Protein AF-A0A5K1FUM5-F1 (afdb_monomer_lite)

Secondary structure (DSSP, 8-state):
-HHHHHHHHHHHHHHHHHHHHHHHHHHHHHHHHHHHT-SSHHHHHHHHHHHHHTT---HHHHHHHHHHHHHHHHTT-----

InterPro domains:
  IPR040320 Uncharacterized protein At4g37920-like [PTHR31755] (2-81)

Foldseek 3Di:
DVVVVVVVVVVVVVVVVVVVVVVLLVLLVVLLVVLVPDPDPVVSVVSVVVCVVVVNCDPNNVVVVVVVVVVCVVPPPPPPD

Radius of gyration: 18.82 Å; chains: 1; bounding box: 38×24×64 Å

Structure (mmCIF, N/CA/C/O backbone):
data_AF-A0A5K1FUM5-F1
#
_entry.id   AF-A0A5K1FUM5-F1
#
loop_
_atom_site.group_PDB
_atom_site.id
_atom_site.type_symbol
_atom_site.label_atom_id
_atom_site.label_alt_id
_atom_site.label_comp_id
_atom_site.label_asym_id
_atom_site.label_entity_id
_atom_site.label_seq_id
_atom_site.pdbx_PDB_ins_code
_atom_site.Cartn_x
_atom_site.Cartn_y
_atom_site.Cartn_z
_atom_site.occupancy
_atom_site.B_iso_or_equiv
_atom_site.auth_seq_id
_atom_site.auth_comp_id
_atom_site.auth_asym_id
_atom_site.auth_atom_id
_atom_site.pdbx_PDB_model_num
ATOM 1 N N . LEU A 1 1 ? 24.137 0.459 -34.260 1.00 63.12 1 LEU A N 1
ATOM 2 C CA . LEU A 1 1 ? 22.677 0.176 -34.275 1.00 63.12 1 LEU A CA 1
ATOM 3 C C . LEU A 1 1 ? 22.215 -0.667 -33.081 1.00 63.12 1 LEU A C 1
ATOM 5 O O . LEU A 1 1 ? 21.202 -0.317 -32.494 1.00 63.12 1 LEU A O 1
ATOM 9 N N . ILE A 1 2 ? 22.948 -1.716 -32.682 1.00 70.38 2 ILE A N 1
ATOM 10 C CA . ILE A 1 2 ? 22.587 -2.584 -31.538 1.00 70.38 2 ILE A CA 1
ATOM 11 C C . ILE A 1 2 ? 22.557 -1.813 -30.203 1.00 70.38 2 ILE A C 1
ATOM 13 O O . ILE A 1 2 ? 21.585 -1.921 -29.464 1.00 70.38 2 ILE A O 1
ATOM 17 N N . ASN A 1 3 ? 23.548 -0.951 -29.948 1.00 76.12 3 ASN A N 1
ATOM 18 C CA . ASN A 1 3 ? 23.614 -0.166 -28.707 1.00 76.12 3 ASN A CA 1
ATOM 19 C C . ASN A 1 3 ? 22.439 0.811 -28.540 1.00 76.12 3 ASN A C 1
ATOM 21 O O . ASN A 1 3 ? 21.870 0.877 -27.462 1.00 76.12 3 ASN A O 1
ATOM 25 N N . LEU A 1 4 ? 22.016 1.503 -29.607 1.00 82.44 4 LEU A N 1
ATOM 26 C CA . LEU A 1 4 ? 20.878 2.429 -29.534 1.00 82.44 4 LEU A CA 1
ATOM 27 C C . LEU A 1 4 ? 19.573 1.695 -29.193 1.00 82.44 4 LEU A C 1
ATOM 29 O O . LEU A 1 4 ? 18.804 2.168 -28.366 1.00 82.44 4 LEU A O 1
ATOM 33 N N . ARG A 1 5 ? 19.342 0.518 -29.789 1.00 80.88 5 ARG A N 1
ATOM 34 C CA . ARG A 1 5 ? 18.155 -0.297 -29.488 1.00 80.88 5 ARG A CA 1
ATOM 35 C C . ARG A 1 5 ? 18.140 -0.781 -28.039 1.00 80.88 5 ARG A C 1
ATOM 37 O O . ARG A 1 5 ? 17.095 -0.710 -27.406 1.00 80.88 5 ARG A O 1
ATOM 44 N N . LEU A 1 6 ? 19.284 -1.229 -27.517 1.00 89.25 6 LEU A N 1
ATOM 45 C CA . LEU A 1 6 ? 19.411 -1.639 -26.115 1.00 89.25 6 LEU A CA 1
ATOM 46 C C . LEU A 1 6 ? 19.181 -0.465 -25.157 1.00 89.25 6 LEU A C 1
ATOM 48 O O . LEU A 1 6 ? 18.467 -0.619 -24.173 1.00 89.25 6 LEU A O 1
ATOM 52 N N . THR A 1 7 ? 19.721 0.717 -25.467 1.00 88.44 7 THR A N 1
ATOM 53 C CA . THR A 1 7 ? 19.495 1.925 -24.663 1.00 88.44 7 THR A CA 1
ATOM 54 C C . THR A 1 7 ? 18.029 2.356 -24.681 1.00 88.44 7 THR A C 1
ATOM 56 O O . THR A 1 7 ? 17.482 2.652 -23.624 1.00 88.44 7 THR A O 1
ATOM 59 N N . CYS A 1 8 ? 17.368 2.349 -25.843 1.00 89.06 8 CYS A N 1
ATOM 60 C CA . CYS A 1 8 ? 15.939 2.660 -25.926 1.00 89.06 8 CYS A CA 1
ATOM 61 C C . CYS A 1 8 ? 15.089 1.655 -25.137 1.00 89.06 8 CYS A C 1
ATOM 63 O O . CYS A 1 8 ? 14.196 2.073 -24.411 1.00 89.06 8 CYS A O 1
ATOM 65 N N . LEU A 1 9 ? 15.386 0.353 -25.228 1.00 91.06 9 LEU A N 1
ATOM 66 C CA . LEU A 1 9 ? 14.669 -0.678 -24.472 1.00 91.06 9 LEU A CA 1
ATOM 67 C C . LEU A 1 9 ? 14.846 -0.505 -22.958 1.00 91.06 9 LEU A C 1
ATOM 69 O O . LEU A 1 9 ? 13.871 -0.570 -22.219 1.00 91.06 9 LEU A O 1
ATOM 73 N N . ALA A 1 10 ? 16.071 -0.241 -22.500 1.00 91.06 10 ALA A N 1
ATOM 74 C CA . ALA A 1 10 ? 16.345 0.004 -21.087 1.00 91.06 10 ALA A CA 1
ATOM 75 C C . ALA A 1 10 ? 15.634 1.266 -20.572 1.00 91.06 10 ALA A C 1
ATOM 77 O O . ALA A 1 10 ? 15.114 1.261 -19.462 1.00 91.06 10 ALA A O 1
ATOM 78 N N . ALA A 1 11 ? 15.586 2.328 -21.382 1.00 85.94 11 ALA A N 1
ATOM 79 C CA . ALA A 1 11 ? 14.886 3.559 -21.029 1.00 85.94 11 ALA A CA 1
ATOM 80 C C . ALA A 1 11 ? 13.367 3.353 -20.925 1.00 85.94 11 ALA A C 1
ATOM 82 O O . ALA A 1 11 ? 12.763 3.838 -19.974 1.00 85.94 11 ALA A O 1
ATOM 83 N N . VAL A 1 12 ? 12.767 2.608 -21.861 1.00 89.88 12 VAL A N 1
ATOM 84 C CA . VAL A 1 12 ? 11.334 2.268 -21.822 1.00 89.88 12 VAL A CA 1
ATOM 85 C C . VAL A 1 12 ? 11.025 1.389 -20.612 1.00 89.88 12 VAL A C 1
ATOM 87 O O . VAL A 1 12 ? 10.163 1.750 -19.827 1.00 89.88 12 VAL A O 1
ATOM 90 N N . GLN A 1 13 ? 11.799 0.329 -20.364 1.00 89.12 13 GLN A N 1
ATOM 91 C CA . GLN A 1 13 ? 11.588 -0.531 -19.194 1.00 89.12 13 GLN A CA 1
ATOM 92 C C . GLN A 1 13 ? 11.736 0.234 -17.871 1.00 89.12 13 GLN A C 1
ATOM 94 O O . GLN A 1 13 ? 10.986 0.005 -16.928 1.00 89.12 13 GLN A O 1
ATOM 99 N N . ALA A 1 14 ? 12.712 1.143 -17.781 1.00 87.38 14 ALA A N 1
ATOM 100 C CA . ALA A 1 14 ? 12.886 1.979 -16.600 1.00 87.38 14 ALA A CA 1
ATOM 101 C C . ALA A 1 14 ? 11.700 2.934 -16.401 1.00 87.38 14 ALA A C 1
ATOM 103 O O . ALA A 1 14 ? 11.279 3.145 -15.265 1.00 87.38 14 ALA A O 1
ATOM 104 N N . TYR A 1 15 ? 11.160 3.490 -17.488 1.00 80.19 15 TYR A N 1
ATOM 105 C CA . TYR A 1 15 ? 9.972 4.337 -17.450 1.00 80.19 15 TYR A CA 1
ATOM 106 C C . TYR A 1 15 ? 8.713 3.557 -17.057 1.00 80.19 15 TYR A C 1
ATOM 108 O O . TYR A 1 15 ? 7.962 4.030 -16.207 1.00 80.19 15 TYR A O 1
ATOM 116 N N . ASP A 1 16 ? 8.513 2.365 -17.617 1.00 84.38 16 ASP A N 1
ATOM 117 C CA . ASP A 1 16 ? 7.378 1.495 -17.302 1.00 84.38 16 ASP A CA 1
ATOM 118 C C . ASP A 1 16 ? 7.414 1.103 -15.818 1.00 84.38 16 ASP A C 1
ATOM 120 O O . ASP A 1 16 ? 6.456 1.348 -15.091 1.00 84.38 16 ASP A O 1
ATOM 124 N N . ASN A 1 17 ? 8.568 0.645 -15.318 1.00 82.50 17 ASN A N 1
ATOM 125 C CA . ASN A 1 17 ? 8.745 0.311 -13.901 1.00 82.50 17 ASN A CA 1
ATOM 126 C C . ASN A 1 17 ? 8.521 1.523 -12.977 1.00 82.50 17 ASN A C 1
ATOM 128 O O . ASN A 1 17 ? 7.983 1.387 -11.877 1.00 82.50 17 ASN A O 1
ATOM 132 N N . ALA A 1 18 ? 8.972 2.714 -13.386 1.00 79.38 18 ALA A N 1
ATOM 133 C CA . ALA A 1 18 ? 8.757 3.934 -12.614 1.00 79.38 18 ALA A CA 1
ATOM 134 C C . ALA A 1 18 ? 7.274 4.330 -12.596 1.00 79.38 18 ALA A C 1
ATOM 136 O O . ALA A 1 18 ? 6.769 4.713 -11.544 1.00 79.38 18 ALA A O 1
ATOM 137 N N . SER A 1 19 ? 6.580 4.201 -13.727 1.00 78.50 19 SER A N 1
ATOM 138 C CA . SER A 1 19 ? 5.147 4.481 -13.855 1.00 78.50 19 SER A CA 1
ATOM 139 C C . SER A 1 19 ? 4.308 3.517 -13.013 1.00 78.50 19 SER A C 1
ATOM 141 O O . SER A 1 19 ? 3.477 3.971 -12.232 1.00 78.50 19 SER A O 1
ATOM 143 N N . GLU A 1 20 ? 4.596 2.213 -13.062 1.00 82.00 20 GLU A N 1
ATOM 144 C CA . GLU A 1 20 ? 3.949 1.205 -12.203 1.00 82.00 20 GLU A CA 1
ATOM 145 C C . GLU A 1 20 ? 4.158 1.505 -10.708 1.00 82.00 20 GLU A C 1
ATOM 147 O O . GLU A 1 20 ? 3.244 1.356 -9.897 1.00 82.00 20 GLU A O 1
ATOM 152 N N . SER A 1 21 ? 5.350 1.980 -10.331 1.00 82.69 21 SER A N 1
ATOM 153 C CA . SER A 1 21 ? 5.654 2.397 -8.956 1.00 82.69 21 SER A CA 1
ATOM 154 C C . SER A 1 21 ? 4.838 3.623 -8.520 1.00 82.69 21 SER A C 1
ATOM 156 O O . SER A 1 21 ? 4.368 3.675 -7.383 1.00 82.69 21 SER A O 1
ATOM 158 N N . VAL A 1 22 ? 4.630 4.597 -9.414 1.00 85.62 22 VAL A N 1
ATOM 159 C CA . VAL A 1 22 ? 3.787 5.777 -9.147 1.00 85.62 22 VAL A CA 1
ATOM 160 C C . VAL A 1 22 ? 2.325 5.372 -8.967 1.00 85.62 22 VAL A C 1
ATOM 162 O O . VAL A 1 22 ? 1.715 5.752 -7.973 1.00 85.62 22 VAL A O 1
ATOM 165 N N . GLU A 1 23 ? 1.781 4.539 -9.854 1.00 87.69 23 GLU A N 1
ATOM 166 C CA . GLU A 1 23 ? 0.400 4.054 -9.732 1.00 87.69 23 GLU A CA 1
ATOM 167 C C . GLU A 1 23 ? 0.184 3.254 -8.439 1.00 87.69 23 GLU A C 1
ATOM 169 O O . GLU A 1 23 ? -0.839 3.407 -7.765 1.00 87.69 23 GLU A O 1
ATOM 174 N N . ALA A 1 24 ? 1.166 2.436 -8.047 1.00 85.94 24 ALA A N 1
ATOM 175 C CA . ALA A 1 24 ? 1.135 1.717 -6.779 1.00 85.94 24 ALA A CA 1
ATOM 176 C C . ALA A 1 24 ? 1.130 2.673 -5.573 1.00 85.94 24 ALA A C 1
ATOM 178 O O . ALA A 1 24 ? 0.386 2.445 -4.617 1.00 85.94 24 ALA A O 1
ATOM 179 N N . LEU A 1 25 ? 1.914 3.755 -5.619 1.00 86.50 25 LEU A N 1
ATOM 180 C CA . LEU A 1 25 ? 1.940 4.780 -4.571 1.00 86.50 25 LEU A CA 1
ATOM 181 C C . LEU A 1 25 ? 0.616 5.541 -4.473 1.00 86.50 25 LEU A C 1
ATOM 183 O O . LEU A 1 25 ? 0.103 5.695 -3.365 1.00 86.50 25 LEU A O 1
ATOM 187 N N . ASP A 1 26 ? 0.035 5.950 -5.599 1.00 89.75 26 ASP A N 1
ATOM 188 C CA . ASP A 1 26 ? -1.255 6.650 -5.636 1.00 89.75 26 ASP A CA 1
ATOM 189 C C . ASP A 1 26 ? -2.378 5.759 -5.083 1.00 89.75 26 ASP A C 1
ATOM 191 O O . ASP A 1 26 ? -3.205 6.179 -4.262 1.00 89.75 26 ASP A O 1
ATOM 195 N N . ALA A 1 27 ? -2.378 4.482 -5.472 1.00 90.12 27 ALA A N 1
ATOM 196 C CA . ALA A 1 27 ? -3.324 3.499 -4.965 1.00 90.12 27 ALA A CA 1
ATOM 197 C C . ALA A 1 27 ? -3.111 3.191 -3.474 1.00 90.12 27 ALA A C 1
ATOM 199 O O . ALA A 1 27 ? -4.078 2.874 -2.778 1.00 90.12 27 ALA A O 1
ATOM 200 N N . ALA A 1 28 ? -1.876 3.226 -2.971 1.00 88.94 28 ALA A N 1
ATOM 201 C CA . ALA A 1 28 ? -1.584 3.083 -1.546 1.00 88.94 28 ALA A CA 1
ATOM 202 C C . ALA A 1 28 ? -2.040 4.322 -0.759 1.00 88.94 28 ALA A C 1
ATOM 204 O O . ALA A 1 28 ? -2.661 4.183 0.295 1.00 88.94 28 ALA A O 1
ATOM 205 N N . GLU A 1 29 ? -1.821 5.527 -1.289 1.00 88.50 29 GLU A N 1
ATOM 206 C CA . GLU A 1 29 ? -2.237 6.782 -0.658 1.00 88.50 29 GLU A CA 1
ATOM 207 C C . GLU A 1 29 ? -3.759 6.854 -0.488 1.00 88.50 29 GLU A C 1
ATOM 209 O O . GLU A 1 29 ? -4.244 7.229 0.583 1.00 88.50 29 GLU A O 1
ATOM 214 N N . LEU A 1 30 ? -4.527 6.459 -1.510 1.00 92.12 30 LEU A N 1
ATOM 215 C CA . LEU A 1 30 ? -5.989 6.436 -1.431 1.00 92.12 30 LEU A CA 1
ATOM 216 C C . LEU A 1 30 ? -6.476 5.503 -0.311 1.00 92.12 30 LEU A C 1
ATOM 218 O O . LEU A 1 30 ? -7.260 5.924 0.541 1.00 92.12 30 LEU A O 1
ATOM 222 N N . LYS A 1 31 ? -5.953 4.270 -0.255 1.00 91.00 31 LYS A N 1
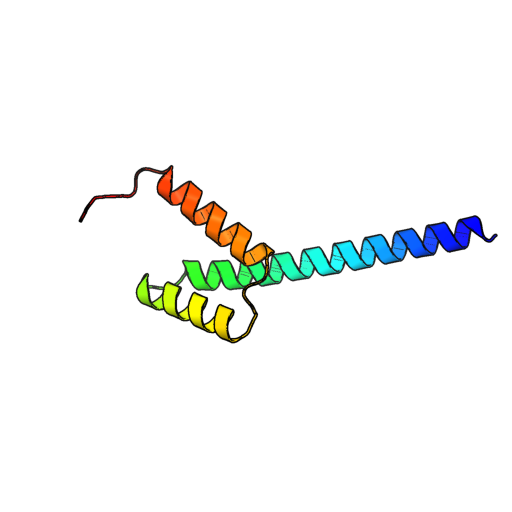ATOM 223 C CA . LYS A 1 31 ? -6.280 3.300 0.807 1.00 91.00 31 LYS A CA 1
ATOM 224 C C . LYS A 1 31 ? -5.879 3.821 2.187 1.00 91.00 31 LYS A C 1
ATOM 226 O O . LYS A 1 31 ? -6.631 3.686 3.148 1.00 91.00 31 LYS A O 1
ATOM 231 N N . PHE A 1 32 ? -4.711 4.451 2.294 1.00 90.12 32 PHE A N 1
ATOM 232 C CA . PHE A 1 32 ? -4.233 5.028 3.546 1.00 90.12 32 PHE A CA 1
ATOM 233 C C . PHE A 1 32 ? -5.153 6.153 4.043 1.00 90.12 32 PHE A C 1
ATOM 235 O O . PHE A 1 32 ? -5.524 6.172 5.217 1.00 90.12 32 PHE A O 1
ATOM 242 N N . LYS A 1 33 ? -5.610 7.040 3.150 1.00 89.81 33 LYS A N 1
ATOM 243 C CA . LYS A 1 33 ? -6.613 8.068 3.477 1.00 89.81 33 LYS A CA 1
ATOM 244 C C . LYS A 1 33 ? -7.935 7.454 3.927 1.00 89.81 33 LYS A C 1
ATOM 246 O O . LYS A 1 33 ? -8.526 7.938 4.887 1.00 89.81 33 LYS A O 1
ATOM 251 N N . GLU A 1 34 ? -8.400 6.390 3.279 1.00 90.44 34 GLU A N 1
ATOM 252 C CA . GLU A 1 34 ? -9.617 5.684 3.698 1.00 90.44 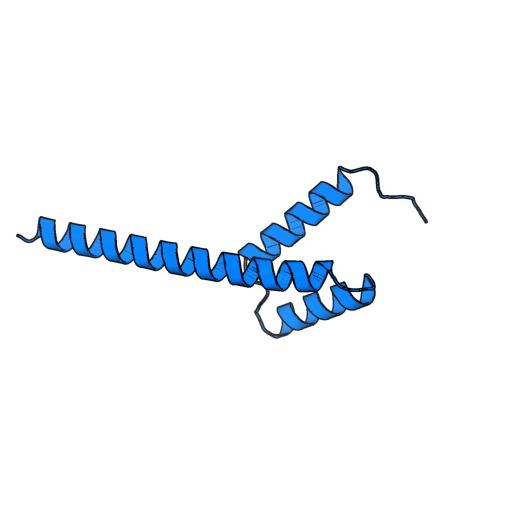34 GLU A CA 1
ATOM 253 C C . GLU A 1 34 ? -9.493 5.063 5.093 1.00 90.44 34 GLU A C 1
ATOM 255 O O . GLU A 1 34 ? -10.478 5.045 5.836 1.00 90.44 34 GLU A O 1
ATOM 260 N N . ILE A 1 35 ? -8.305 4.575 5.464 1.00 90.50 35 ILE A N 1
ATOM 261 C CA . ILE A 1 35 ? -8.011 4.083 6.816 1.00 90.50 35 ILE A CA 1
ATOM 262 C C . ILE A 1 35 ? -8.029 5.250 7.809 1.00 90.50 35 ILE A C 1
ATOM 264 O O . ILE A 1 35 ? -8.744 5.166 8.807 1.00 90.50 35 ILE A O 1
ATOM 268 N N . LEU A 1 36 ? -7.318 6.347 7.521 1.00 88.00 36 LEU A N 1
ATOM 269 C CA . LEU A 1 36 ? -7.238 7.524 8.399 1.00 88.00 36 LEU A CA 1
ATOM 270 C C . LEU A 1 36 ? -8.583 8.221 8.618 1.00 88.00 36 LEU A C 1
ATOM 272 O O . LEU A 1 36 ? -8.867 8.668 9.723 1.00 88.00 36 LEU A O 1
ATOM 276 N N . ASN A 1 37 ? -9.422 8.291 7.586 1.00 91.00 37 ASN A N 1
ATOM 277 C CA . ASN A 1 37 ? -10.751 8.898 7.663 1.00 91.00 37 ASN A CA 1
ATOM 278 C C . ASN A 1 37 ? -11.786 7.991 8.351 1.00 91.00 37 ASN A C 1
ATOM 280 O O . ASN A 1 37 ? -12.979 8.293 8.334 1.00 91.00 37 ASN A O 1
ATOM 284 N N . SER A 1 38 ? -11.368 6.858 8.922 1.00 90.69 38 SER A N 1
ATOM 285 C CA . SER A 1 38 ? -12.280 5.997 9.671 1.00 90.69 38 SER A CA 1
ATOM 286 C C . SER A 1 38 ? -12.722 6.692 10.965 1.00 90.69 38 SER A C 1
ATOM 288 O O . SER A 1 38 ? -11.884 7.223 11.692 1.00 90.69 38 SER A O 1
ATOM 290 N N . PRO A 1 39 ? -14.022 6.663 11.302 1.00 87.06 39 PRO A N 1
ATOM 291 C CA . PRO A 1 39 ? -14.572 7.345 12.473 1.00 87.06 39 PRO A CA 1
ATOM 292 C C . PRO A 1 39 ? -14.144 6.713 13.806 1.00 87.06 39 PRO A C 1
ATOM 294 O O . PRO A 1 39 ? -14.350 7.309 14.860 1.00 87.06 39 PRO A O 1
ATOM 297 N N . SER A 1 40 ? -13.565 5.508 13.785 1.00 90.38 40 SER A N 1
ATOM 298 C CA . SER A 1 40 ? -13.010 4.853 14.968 1.00 90.38 40 SER A CA 1
ATOM 299 C C . SER A 1 40 ? -11.807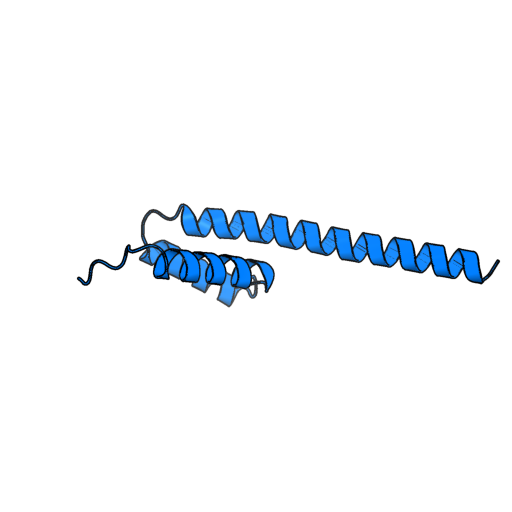 3.976 14.629 1.00 90.38 40 SER A C 1
ATOM 301 O O . SER A 1 40 ? -11.666 3.489 13.503 1.00 90.38 40 SER A O 1
ATOM 303 N N . LEU A 1 41 ? -10.979 3.707 15.644 1.00 85.50 41 LEU A N 1
ATOM 304 C CA . LEU A 1 41 ? -9.862 2.768 15.541 1.00 85.50 41 LEU A CA 1
ATOM 305 C C . LEU A 1 41 ? -10.337 1.359 15.158 1.00 85.50 41 LEU A C 1
ATOM 307 O O . LEU A 1 41 ? -9.720 0.710 14.322 1.00 85.50 41 LEU A O 1
ATOM 311 N N . GLY A 1 42 ? -11.466 0.906 15.711 1.00 89.38 42 GLY A N 1
ATOM 312 C CA . GLY A 1 42 ? -12.025 -0.410 15.395 1.00 89.38 42 GLY A CA 1
ATOM 313 C C . GLY A 1 42 ? -12.419 -0.559 13.922 1.00 89.38 42 GLY A C 1
ATOM 314 O O . GLY A 1 42 ? -12.219 -1.620 13.335 1.00 89.38 42 GLY A O 1
ATOM 315 N N . GLU A 1 43 ? -12.939 0.498 13.295 1.00 90.19 43 GLU A N 1
ATOM 316 C CA . GLU A 1 43 ? -13.222 0.492 11.854 1.00 90.19 43 GLU A CA 1
ATOM 317 C C . GLU A 1 43 ? -11.953 0.576 11.002 1.00 90.19 43 GLU A C 1
ATOM 319 O O . GLU A 1 43 ? -11.869 -0.096 9.973 1.00 90.19 43 GLU A O 1
ATOM 324 N N . ALA A 1 44 ? -10.948 1.336 11.445 1.00 89.75 44 ALA A N 1
ATOM 325 C CA . ALA A 1 44 ? -9.643 1.376 10.790 1.00 89.75 44 ALA A CA 1
ATOM 326 C C . ALA A 1 44 ? -8.967 -0.008 10.795 1.00 89.75 44 ALA A C 1
ATOM 328 O O . ALA A 1 44 ? -8.506 -0.462 9.749 1.00 89.75 44 ALA A O 1
ATOM 329 N N . CYS A 1 45 ? -8.977 -0.716 11.932 1.00 89.94 45 CYS A N 1
ATOM 330 C CA . CYS A 1 45 ? -8.446 -2.079 12.046 1.00 89.94 45 CYS A CA 1
ATOM 331 C C . CYS A 1 45 ? -9.164 -3.052 11.103 1.00 89.94 45 CYS A C 1
ATOM 333 O O . CYS A 1 45 ? -8.504 -3.741 10.336 1.00 89.94 45 CYS A O 1
ATOM 335 N N . LYS A 1 46 ? -10.503 -3.025 11.051 1.00 92.50 46 LYS A N 1
ATOM 336 C CA . LYS A 1 46 ? -11.273 -3.872 10.120 1.00 92.50 46 LYS A CA 1
ATOM 337 C C . LYS A 1 46 ? -10.927 -3.621 8.652 1.00 92.50 46 LYS 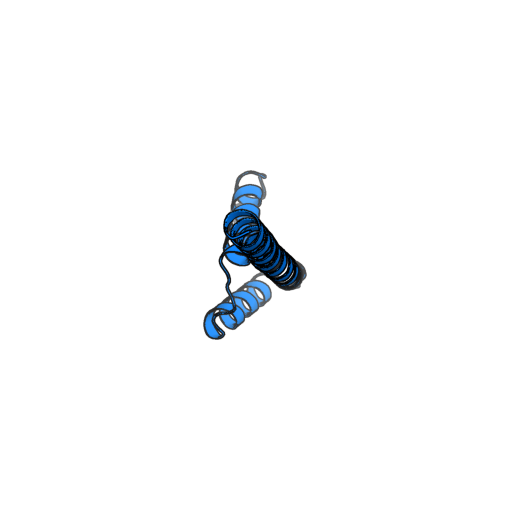A C 1
ATOM 339 O O . LYS A 1 46 ? -10.921 -4.557 7.857 1.00 92.50 46 LYS A O 1
ATOM 344 N N . LYS A 1 47 ? -10.659 -2.369 8.268 1.00 91.62 47 LYS A N 1
ATOM 345 C CA . LYS A 1 47 ? -10.216 -2.044 6.903 1.00 91.62 47 LYS A CA 1
ATOM 346 C C . LYS A 1 47 ? -8.825 -2.600 6.619 1.00 91.62 47 LYS A C 1
ATOM 348 O O . LYS A 1 47 ? -8.612 -3.132 5.536 1.00 91.62 47 LYS A O 1
ATOM 353 N N . ILE A 1 48 ? -7.905 -2.506 7.578 1.00 90.81 48 ILE A N 1
ATOM 354 C CA . ILE A 1 48 ? -6.564 -3.097 7.465 1.00 90.81 48 ILE A CA 1
ATOM 355 C C . ILE A 1 48 ? -6.666 -4.619 7.303 1.00 90.81 48 ILE A C 1
ATOM 357 O O . ILE A 1 48 ? -6.054 -5.167 6.388 1.00 90.81 48 ILE A O 1
ATOM 361 N N . ASP A 1 49 ? -7.495 -5.280 8.112 1.00 90.88 49 ASP A N 1
ATOM 362 C CA . ASP A 1 49 ? -7.724 -6.726 8.025 1.00 90.88 49 ASP A CA 1
ATOM 363 C C . ASP A 1 49 ? -8.305 -7.115 6.658 1.00 90.88 49 ASP A C 1
ATOM 365 O O . ASP A 1 49 ? -7.775 -7.991 5.978 1.00 90.88 49 ASP A O 1
ATOM 369 N N . ALA A 1 50 ? -9.324 -6.392 6.182 1.00 92.25 50 ALA A N 1
ATOM 370 C CA . ALA A 1 50 ? -9.924 -6.631 4.869 1.00 92.25 50 ALA A CA 1
ATOM 371 C C . ALA A 1 50 ? -8.937 -6.427 3.702 1.00 92.25 50 ALA A C 1
ATOM 373 O O . ALA A 1 50 ? -9.067 -7.073 2.660 1.00 92.25 50 ALA A O 1
ATOM 374 N N . LEU A 1 51 ? -7.963 -5.523 3.845 1.00 91.12 51 LEU A N 1
ATOM 375 C CA . LEU A 1 51 ? -6.891 -5.332 2.864 1.00 91.12 51 LEU A CA 1
ATOM 376 C C . LEU A 1 51 ? -5.868 -6.470 2.919 1.00 91.12 51 LEU A C 1
ATOM 378 O O . LEU A 1 51 ? -5.415 -6.924 1.867 1.00 91.12 51 LEU A O 1
ATOM 382 N N . ALA A 1 52 ? -5.534 -6.960 4.114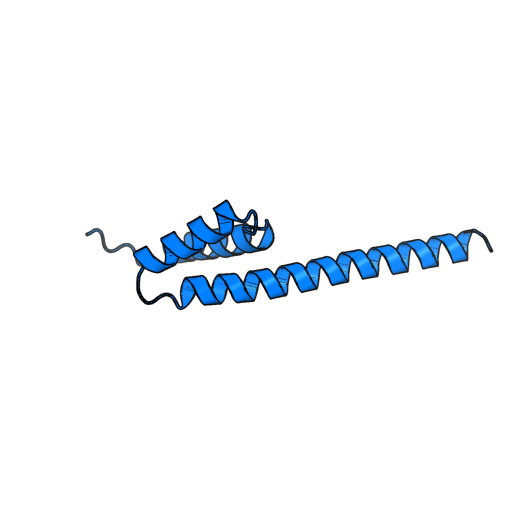 1.00 88.69 52 ALA A N 1
ATOM 383 C CA . ALA A 1 52 ? -4.649 -8.107 4.294 1.00 88.69 52 ALA A CA 1
ATOM 384 C C . ALA A 1 52 ? -5.262 -9.389 3.707 1.00 88.69 52 ALA A C 1
ATOM 386 O O . ALA A 1 52 ? -4.602 -10.080 2.934 1.00 88.69 52 ALA A O 1
ATOM 387 N N . GLU A 1 53 ? -6.542 -9.657 3.975 1.00 92.25 53 GLU A N 1
ATOM 388 C CA . GLU A 1 53 ? -7.276 -10.812 3.432 1.00 92.25 53 GLU A CA 1
ATOM 389 C C . GLU A 1 53 ? -7.297 -10.837 1.898 1.00 92.25 53 GLU A C 1
ATOM 391 O O . GLU A 1 53 ? -7.269 -11.901 1.279 1.00 92.25 53 GLU A O 1
ATOM 396 N N . LYS A 1 54 ? -7.316 -9.659 1.267 1.00 91.25 54 LYS A N 1
ATOM 397 C CA . LYS A 1 54 ? -7.323 -9.512 -0.195 1.00 91.25 54 LYS A CA 1
ATOM 398 C C . LYS A 1 54 ? -5.924 -9.451 -0.812 1.00 91.25 54 LYS A C 1
ATOM 400 O O . LYS A 1 54 ? -5.823 -9.260 -2.021 1.00 91.25 54 LYS A O 1
ATOM 405 N N . ASN A 1 55 ? -4.856 -9.590 -0.021 1.00 86.88 55 ASN A N 1
ATOM 406 C CA . ASN A 1 55 ? -3.469 -9.346 -0.443 1.00 86.88 55 ASN A CA 1
ATOM 407 C C . ASN A 1 55 ? -3.268 -7.949 -1.072 1.00 86.88 55 ASN A C 1
ATOM 409 O O . ASN A 1 55 ? -2.452 -7.769 -1.972 1.00 86.88 55 ASN A O 1
ATOM 413 N N . GLN A 1 56 ? -4.026 -6.954 -0.607 1.00 87.25 56 GLN A N 1
ATOM 414 C CA . GLN A 1 56 ? -3.968 -5.556 -1.060 1.00 87.25 56 GLN A CA 1
ATOM 415 C C . GLN A 1 56 ? -3.173 -4.664 -0.099 1.00 87.25 56 GLN A C 1
ATOM 417 O O . GLN A 1 56 ? -3.192 -3.439 -0.222 1.00 87.25 56 GLN A O 1
ATOM 422 N N . LEU A 1 57 ? -2.491 -5.282 0.865 1.00 85.50 57 LEU A N 1
ATOM 423 C CA . LEU A 1 57 ? -1.576 -4.625 1.783 1.00 85.50 57 LEU A CA 1
ATOM 424 C C . LEU A 1 57 ? -0.176 -4.566 1.151 1.00 85.50 57 LEU A C 1
ATOM 426 O O . LEU A 1 57 ? 0.734 -5.299 1.535 1.00 85.50 57 LEU A O 1
ATOM 430 N N . ASP A 1 58 ? -0.032 -3.746 0.112 1.00 85.38 58 ASP A N 1
ATOM 431 C CA . ASP A 1 58 ? 1.224 -3.611 -0.623 1.00 85.38 58 ASP A CA 1
ATOM 432 C C . ASP A 1 58 ? 2.334 -2.951 0.224 1.00 85.38 58 ASP A C 1
ATOM 434 O O . ASP A 1 58 ? 2.082 -2.267 1.222 1.00 85.38 58 ASP A O 1
ATOM 438 N N . SER A 1 59 ? 3.594 -3.161 -0.170 1.00 83.56 59 SER A N 1
ATOM 439 C CA . SER A 1 59 ? 4.762 -2.661 0.569 1.00 83.56 59 SER A CA 1
ATOM 440 C C . SER A 1 59 ? 4.760 -1.138 0.751 1.00 83.56 59 SER A C 1
ATOM 442 O O . SER A 1 59 ? 5.299 -0.647 1.746 1.00 83.56 59 SER A O 1
ATOM 444 N N . ALA A 1 60 ? 4.158 -0.382 -0.175 1.00 85.19 60 ALA A N 1
ATOM 445 C CA . ALA A 1 60 ? 4.048 1.068 -0.058 1.00 85.19 60 ALA A CA 1
ATOM 446 C C . ALA A 1 60 ? 3.025 1.459 1.017 1.00 85.19 60 ALA A C 1
ATOM 448 O O . ALA A 1 60 ? 3.328 2.300 1.868 1.00 85.19 60 ALA A O 1
ATOM 449 N N . LEU A 1 61 ? 1.864 0.800 1.053 1.00 85.81 61 LEU A N 1
ATOM 450 C CA . LEU A 1 61 ? 0.853 1.005 2.090 1.00 85.81 61 LEU A CA 1
ATOM 451 C C . LEU A 1 61 ? 1.383 0.646 3.486 1.00 85.81 61 LEU A C 1
ATOM 453 O O . LEU A 1 61 ? 1.199 1.413 4.433 1.00 85.81 61 LEU A O 1
ATOM 457 N N . VAL A 1 62 ? 2.094 -0.477 3.619 1.00 86.00 62 VAL A N 1
ATOM 458 C CA . VAL A 1 62 ? 2.730 -0.885 4.888 1.00 86.00 62 VAL A CA 1
ATOM 459 C C . VAL A 1 62 ? 3.751 0.154 5.356 1.00 86.00 62 VAL A C 1
ATOM 461 O O . VAL A 1 62 ? 3.790 0.505 6.540 1.00 86.00 62 VAL A O 1
ATOM 464 N N . LEU A 1 63 ? 4.558 0.692 4.437 1.00 85.62 63 LEU A N 1
ATOM 465 C CA . LEU A 1 63 ? 5.516 1.752 4.745 1.00 85.62 63 LEU A CA 1
ATOM 466 C C . LEU A 1 63 ? 4.820 3.037 5.221 1.00 85.62 63 LEU A C 1
ATOM 468 O O . LEU A 1 63 ? 5.288 3.652 6.180 1.00 85.62 63 LEU A O 1
ATOM 472 N N . MET A 1 64 ? 3.711 3.442 4.590 1.00 85.94 64 MET A N 1
ATOM 473 C CA . MET A 1 64 ? 2.926 4.615 5.007 1.00 85.94 64 MET A CA 1
ATOM 474 C C . MET A 1 64 ? 2.323 4.430 6.406 1.00 85.94 64 MET A C 1
ATOM 476 O O . MET A 1 64 ? 2.481 5.309 7.255 1.00 85.94 64 MET A O 1
ATOM 480 N N . LEU A 1 65 ? 1.717 3.270 6.682 1.00 85.12 65 LEU A N 1
ATOM 481 C CA . LEU A 1 65 ? 1.172 2.925 8.002 1.00 85.12 65 LEU A CA 1
ATOM 482 C C . LEU A 1 65 ? 2.255 2.940 9.089 1.00 85.12 65 LEU A C 1
ATOM 484 O O . LEU A 1 65 ? 2.062 3.527 10.152 1.00 85.12 65 LEU A O 1
ATOM 488 N N . THR A 1 66 ? 3.419 2.349 8.805 1.00 85.94 66 THR A N 1
ATOM 489 C CA . THR A 1 66 ? 4.547 2.296 9.749 1.00 85.94 66 THR A CA 1
ATOM 490 C C . THR A 1 66 ? 5.072 3.692 10.064 1.00 85.94 66 THR A C 1
ATOM 492 O O . THR A 1 66 ? 5.299 4.018 11.226 1.00 85.94 66 THR A O 1
ATOM 495 N N . LYS A 1 67 ? 5.226 4.546 9.044 1.00 84.56 67 LYS A N 1
ATOM 496 C CA . LYS A 1 67 ? 5.634 5.945 9.235 1.00 84.56 67 LYS A CA 1
ATOM 497 C C . LYS A 1 67 ? 4.632 6.699 10.100 1.00 84.56 67 LYS A C 1
ATOM 499 O O . LYS A 1 67 ? 5.044 7.359 11.046 1.00 84.56 67 LYS A O 1
ATOM 504 N N . ALA A 1 68 ? 3.337 6.562 9.819 1.00 82.88 68 ALA A N 1
ATOM 505 C CA . ALA A 1 68 ? 2.290 7.211 10.599 1.00 82.88 68 ALA A CA 1
ATOM 506 C C . ALA A 1 68 ? 2.292 6.758 12.065 1.00 82.88 68 ALA A C 1
ATOM 508 O O . ALA A 1 68 ? 2.166 7.593 12.957 1.00 82.88 68 ALA A O 1
ATOM 509 N N . TRP A 1 69 ? 2.507 5.464 12.324 1.00 80.69 69 TRP A N 1
ATOM 510 C CA . TRP A 1 69 ? 2.635 4.933 13.682 1.00 80.69 69 TRP A CA 1
ATOM 511 C C . TRP A 1 69 ? 3.889 5.446 14.398 1.00 80.69 69 TRP A C 1
ATOM 513 O O . TRP A 1 69 ? 3.794 5.880 15.543 1.00 80.69 69 TRP A O 1
ATOM 523 N N . SER A 1 70 ? 5.049 5.466 13.731 1.00 80.94 70 SER A N 1
ATOM 524 C CA . SER A 1 70 ? 6.279 6.036 14.300 1.00 80.94 70 SER A CA 1
ATOM 525 C C . SER A 1 70 ? 6.111 7.519 14.629 1.00 80.94 70 SER A C 1
ATOM 527 O O . SER A 1 70 ? 6.435 7.937 15.736 1.00 80.94 70 SER A O 1
ATOM 529 N N . THR A 1 71 ? 5.520 8.306 13.724 1.00 79.19 71 THR A N 1
ATOM 530 C CA . THR A 1 71 ? 5.228 9.726 13.966 1.00 79.19 71 THR A CA 1
ATOM 531 C C . THR A 1 71 ? 4.222 9.918 15.102 1.00 79.19 71 THR A C 1
ATOM 533 O O . THR A 1 71 ? 4.415 10.802 15.931 1.00 79.19 71 THR A O 1
ATOM 536 N N . ALA A 1 72 ? 3.181 9.086 15.193 1.00 77.06 72 ALA A N 1
ATOM 537 C CA . ALA A 1 72 ? 2.216 9.127 16.295 1.00 77.06 72 ALA A CA 1
ATOM 538 C C . ALA A 1 72 ? 2.828 8.707 17.641 1.00 77.06 72 ALA A C 1
ATOM 540 O O . ALA A 1 72 ? 2.396 9.180 18.685 1.00 77.06 72 ALA A O 1
ATOM 541 N N . LYS A 1 73 ? 3.836 7.831 17.634 1.00 73.88 73 LYS A N 1
ATOM 542 C CA . LYS A 1 73 ? 4.576 7.424 18.834 1.00 73.88 73 LYS A CA 1
ATOM 543 C C . LYS A 1 73 ? 5.562 8.499 19.297 1.00 73.88 73 LYS A C 1
ATOM 545 O O . LYS A 1 73 ? 5.738 8.689 20.495 1.00 73.88 73 LYS A O 1
ATOM 550 N N . GLU A 1 74 ? 6.211 9.183 18.359 1.00 70.56 74 GLU A N 1
ATOM 551 C CA . GLU A 1 74 ? 7.151 10.278 18.633 1.00 70.56 74 GLU A CA 1
ATOM 552 C C . GLU A 1 74 ? 6.435 11.588 19.004 1.00 70.56 74 GLU A C 1
ATOM 554 O O . GLU A 1 74 ? 6.964 12.393 19.769 1.00 70.56 74 GLU A O 1
ATOM 559 N N . SER A 1 75 ? 5.219 11.799 18.498 1.00 61.03 75 SER A N 1
ATOM 560 C CA . SER A 1 75 ? 4.352 12.917 18.862 1.00 61.03 75 SER A CA 1
ATOM 561 C C . SER A 1 75 ? 3.508 12.518 20.068 1.00 61.03 75 SER A C 1
ATOM 563 O O . SER A 1 75 ? 2.571 11.753 19.925 1.00 61.03 75 SER A O 1
ATOM 565 N N . THR A 1 76 ? 3.851 12.994 21.262 1.00 54.62 76 THR A N 1
ATOM 566 C CA . THR A 1 76 ? 3.192 12.755 22.562 1.00 54.62 76 THR A CA 1
ATOM 567 C C . THR A 1 76 ? 1.645 12.756 22.530 1.00 54.62 76 THR A C 1
ATOM 569 O O . THR A 1 76 ? 1.005 13.725 22.930 1.00 54.62 76 THR A O 1
ATOM 572 N N . MET A 1 77 ? 1.036 11.657 22.079 1.00 54.41 77 MET A N 1
ATOM 573 C CA . MET A 1 77 ? -0.410 11.383 22.057 1.00 54.41 77 MET A CA 1
ATOM 574 C C . MET A 1 77 ? -0.742 10.020 22.681 1.00 54.41 77 MET A C 1
ATOM 576 O O . MET A 1 77 ? -1.868 9.545 22.576 1.00 54.41 77 MET A O 1
ATOM 580 N N . MET A 1 78 ? 0.207 9.403 23.391 1.00 51.94 78 MET A N 1
ATOM 581 C CA . MET A 1 78 ? -0.122 8.387 24.387 1.00 51.94 78 MET A CA 1
ATOM 582 C C . MET A 1 78 ? -0.490 9.112 25.681 1.00 51.94 78 MET A C 1
ATOM 584 O O . MET A 1 78 ? 0.365 9.415 26.510 1.00 51.94 78 MET A O 1
ATOM 588 N N . LYS A 1 79 ? -1.771 9.460 25.829 1.00 51.44 79 LYS A N 1
ATOM 589 C CA . LYS A 1 79 ? -2.353 9.460 27.169 1.00 51.44 79 LYS A CA 1
ATOM 590 C C . LYS A 1 79 ? -2.568 7.992 27.497 1.00 51.44 79 LYS A C 1
ATOM 592 O O . LYS A 1 79 ? -3.367 7.348 26.826 1.00 51.44 79 LYS A O 1
ATOM 597 N N . ASP A 1 80 ? -1.790 7.490 28.448 1.00 52.09 80 ASP A N 1
ATOM 598 C CA . ASP A 1 80 ? -2.110 6.249 29.142 1.00 52.09 80 ASP A CA 1
ATOM 599 C C . ASP A 1 80 ? -3.582 6.331 29.579 1.00 52.09 80 ASP A C 1
ATOM 601 O O . ASP A 1 80 ? -3.959 7.256 30.309 1.00 52.09 80 ASP A O 1
ATOM 605 N N . GLU A 1 81 ? -4.414 5.432 29.054 1.00 42.28 81 GLU A N 1
ATOM 606 C CA . GLU A 1 81 ? -5.706 5.095 29.660 1.00 42.28 81 GLU A CA 1
ATOM 607 C C . GLU A 1 81 ? -5.494 4.048 30.756 1.0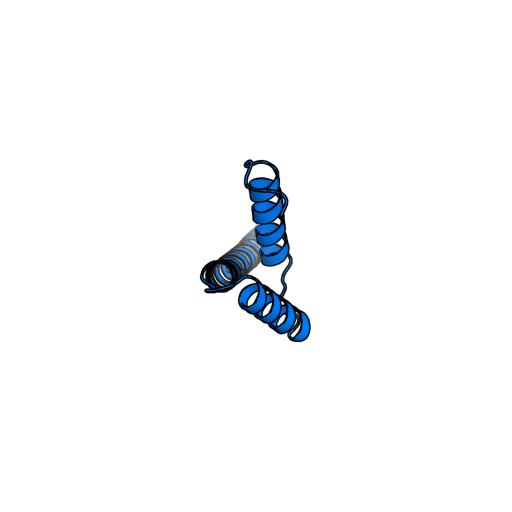0 42.28 81 GLU A C 1
ATOM 609 O O . GLU A 1 81 ? -4.710 3.096 30.524 1.00 42.28 81 GLU A O 1
#

Sequence (81 aa):
LINLRLTCLAAVQAYDNASESVEALDAAELKFKEILNSPSLGEACKKIDALAEKNQLDSALVLMLTKAWSTAKESTMMKDE

Organism: NCBI:txid210225

pLDDT: mean 83.08, std 10.93, range [42.28, 92.5]